Protein AF-A0A432H585-F1 (afdb_monomer_lite)

Radius of gyration: 12.56 Å; chains: 1; bounding box: 28×22×32 Å

Sequence (83 aa):
MLLRRTKMPIDPRVGLEFLRRAELLGLDRAGRAEVAKKRAICYLEMEMKVEAARHFQESIRLQPRTKGIDRLRAALEGYLEDE

pLDDT: mean 77.71, std 13.2, range [44.09, 90.19]

Foldseek 3Di:
DLVVVLVDPDQLVVVLVSLVVVVVVPDDLLSQLVSLQSNLVSCVVVVNNVSSLVSLVSSCVSPVPDPCNVVSVVVNVVSVVVD

Structure (mmCIF, N/CA/C/O backbone):
data_AF-A0A432H585-F1
#
_entry.id   AF-A0A432H585-F1
#
loop_
_atom_site.group_PDB
_atom_site.id
_atom_site.type_symbol
_atom_site.label_atom_id
_atom_site.label_alt_id
_atom_site.label_comp_id
_atom_site.label_asym_id
_atom_site.label_entity_id
_atom_site.label_seq_id
_atom_site.pdbx_PDB_ins_code
_atom_site.Cartn_x
_atom_site.Cartn_y
_atom_site.Cartn_z
_atom_site.occupancy
_atom_site.B_iso_or_equiv
_atom_site.auth_seq_id
_atom_site.auth_comp_id
_atom_site.auth_asym_id
_atom_site.auth_atom_id
_atom_site.pdbx_PDB_model_num
ATOM 1 N N . MET A 1 1 ? 12.767 -8.543 -9.377 1.00 54.66 1 MET A N 1
ATOM 2 C CA . MET A 1 1 ? 13.410 -8.861 -8.076 1.00 54.66 1 MET A CA 1
ATOM 3 C C . MET A 1 1 ? 13.322 -7.754 -7.010 1.00 54.66 1 MET A C 1
ATOM 5 O O . MET A 1 1 ? 13.620 -8.043 -5.859 1.00 54.66 1 MET A O 1
ATOM 9 N N . LEU A 1 2 ? 12.850 -6.534 -7.309 1.00 49.03 2 LEU A N 1
ATOM 10 C CA . LEU A 1 2 ? 12.772 -5.436 -6.323 1.00 49.03 2 LEU A CA 1
ATOM 11 C C . LEU A 1 2 ? 11.605 -5.569 -5.324 1.00 49.03 2 LEU A C 1
ATOM 13 O O . LEU A 1 2 ? 11.788 -5.362 -4.131 1.00 49.03 2 LEU A O 1
ATOM 17 N N . LEU A 1 3 ? 10.442 -6.053 -5.774 1.00 49.28 3 LEU A N 1
ATOM 18 C CA . LEU A 1 3 ? 9.266 -6.292 -4.918 1.00 49.28 3 LEU A CA 1
ATOM 19 C C . LEU A 1 3 ? 9.463 -7.395 -3.860 1.00 49.28 3 LEU A C 1
ATOM 21 O O . LEU A 1 3 ? 8.676 -7.492 -2.922 1.00 49.28 3 LEU A O 1
ATOM 25 N N . ARG A 1 4 ? 10.498 -8.237 -4.003 1.00 51.25 4 ARG A N 1
ATOM 26 C CA . ARG A 1 4 ? 10.870 -9.239 -2.990 1.00 51.25 4 ARG A CA 1
ATOM 27 C C . ARG A 1 4 ? 11.648 -8.624 -1.824 1.00 51.25 4 ARG A C 1
ATOM 29 O O . ARG A 1 4 ? 11.588 -9.179 -0.735 1.00 51.25 4 ARG A O 1
ATOM 36 N N . ARG A 1 5 ? 12.340 -7.494 -2.029 1.00 47.88 5 ARG A N 1
ATOM 37 C CA . ARG A 1 5 ? 13.117 -6.822 -0.973 1.00 47.88 5 ARG A CA 1
ATOM 38 C C . ARG A 1 5 ? 12.242 -6.062 0.021 1.00 47.88 5 ARG A C 1
ATOM 40 O O . ARG A 1 5 ? 12.606 -5.998 1.181 1.00 47.88 5 ARG A O 1
ATOM 47 N N . THR A 1 6 ? 11.036 -5.646 -0.361 1.00 49.56 6 THR A N 1
ATOM 48 C CA . THR A 1 6 ? 10.043 -5.048 0.558 1.00 49.56 6 THR A CA 1
ATOM 49 C C . THR A 1 6 ? 9.436 -6.047 1.565 1.00 49.56 6 THR A C 1
ATOM 51 O O . THR A 1 6 ? 8.385 -5.772 2.123 1.00 49.56 6 THR A O 1
ATOM 54 N N . LYS A 1 7 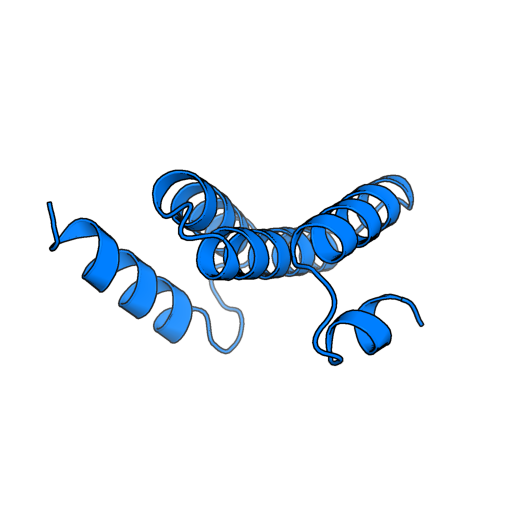? 10.008 -7.251 1.721 1.00 49.19 7 LYS A N 1
ATOM 55 C CA . LYS A 1 7 ? 9.640 -8.226 2.767 1.00 49.19 7 LYS A CA 1
ATOM 56 C C . LYS A 1 7 ? 10.599 -8.214 3.966 1.00 49.19 7 LYS A C 1
ATOM 58 O O . LYS A 1 7 ? 10.344 -8.920 4.933 1.00 49.19 7 LYS A O 1
ATOM 63 N N . MET A 1 8 ? 11.711 -7.485 3.881 1.00 54.66 8 MET A N 1
ATOM 64 C CA . MET A 1 8 ? 12.591 -7.218 5.024 1.00 54.66 8 MET A CA 1
ATOM 65 C C . MET A 1 8 ? 12.102 -5.950 5.739 1.00 54.66 8 MET A C 1
ATOM 67 O O . MET A 1 8 ? 11.476 -5.127 5.067 1.00 54.66 8 MET A O 1
ATOM 71 N N . PRO A 1 9 ? 12.388 -5.765 7.043 1.00 58.47 9 PRO A N 1
ATOM 72 C CA . PRO A 1 9 ? 12.160 -4.496 7.730 1.00 58.47 9 PRO A CA 1
ATOM 73 C C . PRO A 1 9 ? 13.116 -3.455 7.136 1.00 58.47 9 PRO A C 1
ATOM 75 O O . PRO A 1 9 ? 14.243 -3.266 7.584 1.00 58.47 9 PRO A O 1
ATOM 78 N N . ILE A 1 10 ? 12.698 -2.875 6.018 1.00 67.75 10 ILE A N 1
ATOM 79 C CA . ILE A 1 10 ? 13.362 -1.778 5.332 1.00 67.75 10 ILE A CA 1
ATOM 80 C C . ILE A 1 10 ? 12.683 -0.515 5.835 1.00 67.75 10 ILE A C 1
ATOM 82 O O . ILE A 1 10 ? 11.459 -0.488 5.918 1.00 67.75 10 ILE A O 1
ATOM 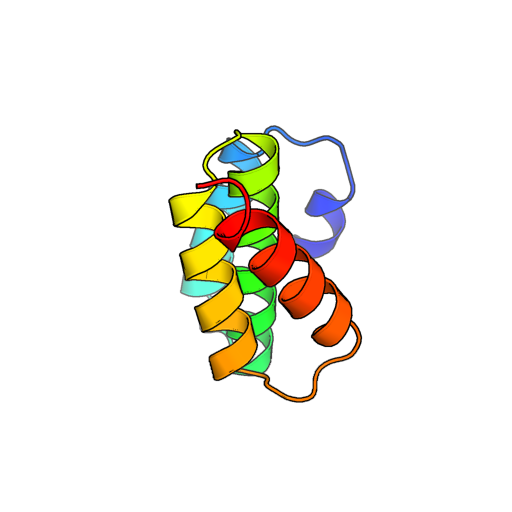86 N N . ASP A 1 11 ? 13.475 0.514 6.135 1.00 80.38 11 ASP A N 1
ATOM 87 C CA . ASP A 1 11 ? 12.957 1.844 6.450 1.00 80.38 11 ASP A CA 1
ATOM 88 C C . ASP A 1 11 ? 11.846 2.222 5.440 1.00 80.38 11 ASP A C 1
ATOM 90 O O . ASP A 1 11 ? 12.090 2.174 4.224 1.00 80.38 11 ASP A O 1
ATOM 94 N N . PRO A 1 12 ? 10.634 2.582 5.900 1.00 81.81 12 PRO A N 1
ATOM 95 C CA . PRO A 1 12 ? 9.504 2.876 5.023 1.00 81.81 12 PRO A CA 1
ATOM 96 C C . PRO A 1 12 ? 9.833 3.915 3.940 1.00 81.81 12 PRO A C 1
ATOM 98 O O . PRO A 1 12 ? 9.340 3.822 2.814 1.00 81.81 12 PRO A O 1
ATOM 101 N N . ARG A 1 13 ? 10.737 4.863 4.226 1.00 85.50 13 ARG A N 1
ATOM 102 C CA . ARG A 1 13 ? 11.210 5.890 3.282 1.00 85.50 13 ARG A CA 1
ATOM 103 C C . ARG A 1 13 ? 12.021 5.284 2.145 1.00 85.50 13 ARG A C 1
ATOM 105 O O . ARG A 1 13 ? 11.846 5.644 0.982 1.00 85.50 13 ARG A O 1
ATOM 112 N N . VAL A 1 14 ? 12.872 4.310 2.459 1.00 85.94 14 VAL A N 1
ATOM 113 C CA . VAL A 1 14 ? 13.613 3.540 1.452 1.00 85.94 14 VAL A CA 1
ATOM 114 C C . VAL A 1 14 ? 12.639 2.699 0.619 1.00 85.94 14 VAL A C 1
ATOM 116 O O . VAL A 1 14 ? 12.789 2.605 -0.603 1.00 85.94 14 VAL A O 1
ATOM 119 N N . GLY A 1 15 ? 11.599 2.146 1.251 1.00 84.94 15 GLY A N 1
ATOM 120 C CA . GLY A 1 15 ? 10.482 1.493 0.567 1.00 84.94 15 GLY A CA 1
ATOM 121 C C . GLY A 1 15 ? 9.812 2.400 -0.472 1.00 84.94 15 GLY A C 1
ATOM 122 O O . GLY A 1 15 ? 9.650 1.995 -1.628 1.00 84.94 15 GLY A O 1
ATOM 123 N N . LEU A 1 16 ? 9.498 3.645 -0.104 1.00 87.12 16 LEU A N 1
ATOM 124 C CA . LEU A 1 16 ? 8.907 4.638 -1.008 1.00 87.12 16 LEU A CA 1
ATOM 125 C C . LEU A 1 16 ? 9.799 4.949 -2.218 1.00 87.12 16 LEU A C 1
ATOM 127 O O . LEU A 1 16 ? 9.295 5.000 -3.343 1.00 87.12 16 LEU A O 1
ATOM 131 N N . GLU A 1 17 ? 11.112 5.081 -2.028 1.00 87.44 17 GLU A N 1
ATOM 132 C CA . GLU A 1 17 ? 12.055 5.325 -3.129 1.00 87.44 17 GLU A CA 1
ATOM 133 C C . GLU A 1 17 ? 12.118 4.152 -4.121 1.00 87.44 17 GLU A C 1
ATOM 135 O O . GLU A 1 17 ? 12.136 4.350 -5.341 1.00 87.44 17 GLU A O 1
ATOM 140 N N . PHE A 1 18 ? 12.067 2.908 -3.635 1.00 85.50 18 PHE A N 1
ATOM 141 C CA . PHE A 1 18 ? 11.970 1.740 -4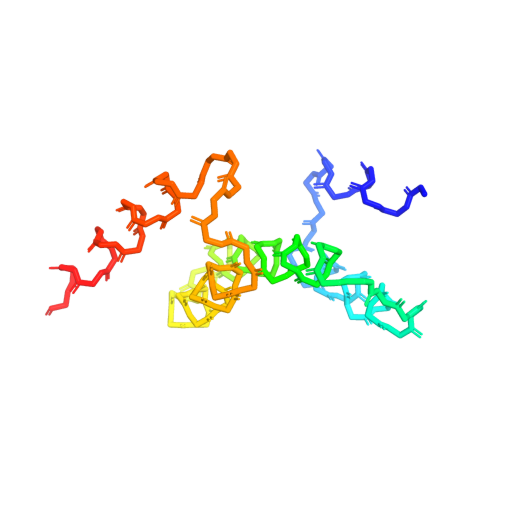.515 1.00 85.50 18 PHE A CA 1
ATOM 142 C C . PHE A 1 18 ? 10.669 1.723 -5.320 1.00 85.50 18 PHE A C 1
ATOM 144 O O . PHE A 1 18 ? 10.686 1.401 -6.511 1.00 85.50 18 PHE A O 1
ATOM 151 N N . LEU A 1 19 ? 9.550 2.082 -4.688 1.00 87.31 19 LEU A N 1
ATOM 152 C CA . LEU A 1 19 ? 8.246 2.157 -5.346 1.00 87.31 19 LEU A CA 1
ATOM 153 C C . LEU A 1 19 ? 8.212 3.266 -6.403 1.00 87.31 19 LEU A C 1
ATOM 155 O O . LEU A 1 19 ? 7.713 3.044 -7.503 1.00 87.31 19 LEU A O 1
ATOM 159 N N . ARG A 1 20 ? 8.810 4.428 -6.115 1.00 87.62 20 ARG A N 1
ATOM 160 C CA . ARG A 1 20 ? 8.980 5.526 -7.077 1.00 87.62 20 ARG A CA 1
ATOM 161 C C . ARG A 1 20 ? 9.767 5.085 -8.311 1.00 87.62 20 ARG A C 1
ATOM 163 O O . ARG A 1 20 ? 9.359 5.364 -9.433 1.00 87.62 20 ARG A O 1
ATOM 170 N N . ARG A 1 21 ? 10.862 4.345 -8.126 1.00 87.12 21 ARG A N 1
ATOM 171 C CA . ARG A 1 21 ? 11.634 3.786 -9.249 1.00 87.12 21 ARG A CA 1
ATOM 172 C C . ARG A 1 21 ? 10.848 2.743 -10.039 1.00 87.12 21 ARG A C 1
ATOM 174 O O . ARG A 1 21 ? 11.005 2.674 -11.251 1.00 87.12 21 ARG A O 1
ATOM 181 N N . ALA A 1 22 ? 10.005 1.950 -9.379 1.00 84.88 22 ALA A N 1
ATOM 182 C CA . ALA A 1 22 ? 9.172 0.964 -10.059 1.00 84.88 22 ALA A CA 1
ATOM 183 C C . ALA A 1 22 ? 8.157 1.621 -11.009 1.00 84.88 22 ALA A C 1
ATOM 185 O O . ALA A 1 22 ? 7.943 1.106 -12.100 1.00 84.88 22 ALA A O 1
ATOM 186 N N . GLU A 1 23 ? 7.579 2.769 -10.644 1.00 83.19 23 GLU A N 1
ATOM 187 C CA . GLU A 1 23 ? 6.647 3.510 -11.511 1.00 83.19 23 GLU A CA 1
ATOM 188 C C . GLU A 1 23 ? 7.305 4.014 -12.801 1.00 83.19 23 GLU A C 1
ATOM 190 O O . GLU A 1 23 ? 6.679 3.975 -13.860 1.00 83.19 23 GLU A O 1
ATOM 195 N N . LEU A 1 24 ? 8.581 4.411 -12.736 1.00 85.56 24 LEU A N 1
ATOM 196 C CA . LEU A 1 24 ? 9.354 4.856 -13.903 1.00 85.56 24 LEU A CA 1
ATOM 197 C C . LEU A 1 24 ? 9.574 3.746 -14.942 1.00 85.56 24 LEU A C 1
ATOM 199 O O . LEU A 1 24 ? 9.880 4.044 -16.092 1.00 85.56 24 LEU A O 1
ATOM 203 N N . LEU A 1 25 ? 9.396 2.477 -14.563 1.00 84.31 25 LEU A N 1
ATOM 204 C CA . LEU A 1 25 ? 9.538 1.329 -15.462 1.00 84.31 25 LEU A CA 1
ATOM 205 C C . LEU A 1 25 ? 8.273 1.046 -16.292 1.00 84.31 25 LEU A C 1
ATOM 207 O O . LEU A 1 25 ? 8.251 0.071 -17.036 1.00 84.31 25 LEU A O 1
ATOM 211 N N . GLY A 1 26 ? 7.230 1.878 -16.180 1.00 81.88 26 GLY A N 1
ATOM 212 C CA . GLY A 1 26 ? 6.030 1.763 -17.012 1.00 81.88 26 GLY A CA 1
ATOM 213 C C . GLY A 1 26 ? 5.099 0.634 -16.572 1.00 81.88 26 GLY A C 1
ATOM 214 O O . GLY A 1 26 ? 4.803 -0.279 -17.338 1.00 81.88 26 GLY A O 1
ATOM 215 N N . LEU A 1 27 ? 4.621 0.696 -15.327 1.00 86.38 27 LEU A N 1
ATOM 216 C CA . LEU A 1 27 ? 3.738 -0.329 -14.768 1.00 86.38 27 LEU A CA 1
ATOM 217 C C . LEU A 1 27 ? 2.355 -0.352 -15.438 1.00 86.38 27 LEU A C 1
ATOM 219 O O . LEU A 1 27 ? 1.730 0.684 -15.714 1.00 86.38 27 LEU A O 1
ATOM 223 N N . ASP A 1 28 ? 1.838 -1.563 -15.613 1.00 88.56 28 ASP A N 1
ATOM 224 C CA . ASP A 1 28 ? 0.452 -1.811 -15.982 1.00 88.56 28 ASP A CA 1
ATOM 225 C C . ASP A 1 28 ? -0.506 -1.410 -14.843 1.00 88.56 28 ASP A C 1
ATOM 227 O O . ASP A 1 28 ? -0.104 -1.052 -13.731 1.00 88.56 28 ASP A O 1
ATOM 231 N N . ARG A 1 29 ? -1.815 -1.423 -15.117 1.00 86.50 29 ARG A N 1
ATOM 232 C CA . ARG A 1 29 ? -2.832 -1.007 -14.134 1.00 86.50 29 ARG A CA 1
ATOM 233 C C . ARG A 1 29 ? -2.739 -1.811 -12.831 1.00 86.50 29 ARG A C 1
ATOM 235 O O . ARG A 1 29 ? -2.949 -1.251 -11.757 1.00 86.50 29 ARG A O 1
ATOM 242 N N . ALA A 1 30 ? -2.409 -3.098 -12.928 1.00 86.25 30 ALA A N 1
ATOM 243 C CA . ALA A 1 30 ? -2.241 -3.974 -11.778 1.00 86.25 30 ALA A CA 1
ATOM 244 C C . ALA A 1 30 ? -0.996 -3.623 -10.954 1.00 86.25 30 ALA A C 1
ATOM 246 O O . ALA A 1 30 ? -1.087 -3.479 -9.736 1.00 86.25 30 ALA A O 1
ATOM 247 N N . GLY A 1 31 ? 0.144 -3.404 -11.611 1.00 87.00 31 GLY A N 1
ATOM 248 C CA . GLY A 1 31 ? 1.372 -2.960 -10.964 1.00 87.00 31 GLY A CA 1
ATOM 249 C C . GLY A 1 31 ? 1.207 -1.615 -10.259 1.00 87.00 31 GLY A C 1
ATOM 250 O O . GLY A 1 31 ? 1.676 -1.460 -9.134 1.00 87.00 31 GLY A O 1
ATOM 251 N N . ARG A 1 32 ? 0.475 -0.665 -10.857 1.00 89.00 32 ARG A N 1
ATOM 252 C CA . ARG A 1 32 ? 0.158 0.622 -10.210 1.00 89.00 32 ARG A CA 1
ATOM 253 C C . ARG A 1 32 ? -0.704 0.454 -8.961 1.00 89.00 32 ARG A C 1
ATOM 255 O O . ARG A 1 32 ? -0.434 1.100 -7.953 1.00 89.00 32 ARG A O 1
ATOM 262 N N . ALA A 1 33 ? -1.700 -0.433 -8.998 1.00 88.44 33 ALA A N 1
ATOM 263 C CA . ALA A 1 33 ? -2.535 -0.717 -7.831 1.00 88.44 33 ALA A CA 1
ATOM 264 C C . ALA A 1 33 ? -1.718 -1.313 -6.674 1.00 88.44 33 ALA A C 1
ATOM 266 O O . ALA A 1 33 ? -1.899 -0.918 -5.520 1.00 88.44 33 ALA A O 1
ATOM 267 N N . GLU A 1 34 ? -0.787 -2.220 -6.982 1.00 87.62 34 GLU A N 1
ATOM 268 C CA . GLU A 1 34 ? 0.104 -2.831 -5.992 1.00 87.62 34 GLU A CA 1
ATOM 269 C C . GLU A 1 34 ? 1.115 -1.820 -5.430 1.00 87.62 34 GLU A C 1
ATOM 271 O O . GLU A 1 34 ? 1.397 -1.824 -4.230 1.00 87.62 34 GLU A O 1
ATOM 276 N N . VAL A 1 35 ? 1.630 -0.907 -6.262 1.00 90.00 35 VAL A N 1
ATOM 277 C CA . VAL A 1 35 ? 2.480 0.199 -5.796 1.00 90.00 35 VAL A CA 1
ATOM 278 C C . VAL A 1 35 ? 1.716 1.121 -4.852 1.00 90.00 35 VAL A C 1
ATOM 280 O O . VAL A 1 35 ? 2.217 1.412 -3.767 1.00 90.00 35 VAL A O 1
ATOM 283 N N . ALA A 1 36 ? 0.501 1.534 -5.218 1.00 89.44 36 ALA A N 1
ATOM 284 C CA . ALA A 1 36 ? -0.340 2.380 -4.373 1.00 89.44 36 ALA A CA 1
ATOM 285 C C . ALA A 1 36 ? -0.617 1.717 -3.012 1.00 89.44 36 ALA A C 1
ATOM 287 O O . ALA A 1 36 ? -0.449 2.346 -1.969 1.00 89.44 36 ALA A O 1
ATOM 288 N N . LYS A 1 37 ? -0.915 0.412 -3.006 1.00 87.81 37 LYS A N 1
ATOM 289 C CA . LYS A 1 37 ? -1.083 -0.374 -1.776 1.00 87.81 37 LYS A CA 1
ATOM 290 C C . LYS A 1 37 ? 0.175 -0.378 -0.907 1.00 87.81 37 LYS A C 1
ATOM 292 O O . LYS A 1 37 ? 0.091 -0.168 0.298 1.00 87.81 37 LYS A O 1
ATOM 297 N N . LYS A 1 38 ? 1.345 -0.626 -1.500 1.00 88.69 38 LYS A N 1
ATOM 298 C CA . LYS A 1 38 ? 2.617 -0.658 -0.762 1.00 88.69 38 LYS A CA 1
ATOM 299 C C . LYS A 1 38 ? 3.007 0.717 -0.224 1.00 88.69 38 LYS A C 1
ATOM 301 O O . LYS A 1 38 ? 3.509 0.787 0.889 1.00 88.69 38 LYS A O 1
ATOM 306 N N . ARG A 1 39 ? 2.732 1.800 -0.962 1.00 90.19 39 ARG A N 1
ATOM 307 C CA . ARG A 1 39 ? 2.932 3.172 -0.465 1.00 90.19 39 ARG A CA 1
ATOM 308 C C . ARG A 1 39 ? 2.082 3.445 0.759 1.00 90.19 39 ARG A C 1
ATOM 310 O O . ARG A 1 39 ? 2.598 3.958 1.741 1.00 90.19 39 ARG A O 1
ATOM 317 N N . ALA A 1 40 ? 0.808 3.073 0.700 1.00 88.06 40 ALA A N 1
ATOM 318 C CA . ALA A 1 40 ? -0.096 3.255 1.819 1.00 88.06 40 ALA A CA 1
ATOM 319 C C . ALA A 1 40 ? 0.397 2.537 3.083 1.00 88.06 40 ALA A C 1
ATOM 321 O O . ALA A 1 40 ? 0.387 3.135 4.151 1.00 88.06 40 ALA A O 1
ATOM 322 N N . ILE A 1 41 ? 0.923 1.313 2.950 1.00 86.12 41 ILE A N 1
ATOM 323 C CA . ILE A 1 41 ? 1.558 0.585 4.062 1.00 86.12 41 ILE A CA 1
ATOM 324 C C . ILE A 1 41 ? 2.773 1.351 4.607 1.00 86.12 41 ILE A C 1
ATOM 326 O O . ILE A 1 41 ? 2.860 1.540 5.814 1.00 86.12 41 ILE A O 1
ATOM 330 N N . CYS A 1 42 ? 3.671 1.845 3.745 1.00 88.19 42 CYS A N 1
ATOM 331 C CA . CYS A 1 42 ? 4.828 2.628 4.195 1.00 88.19 42 CYS A CA 1
ATOM 332 C C . CYS A 1 42 ? 4.418 3.908 4.940 1.00 88.19 42 CYS A C 1
ATOM 334 O O . CYS A 1 42 ? 5.039 4.258 5.936 1.00 88.19 42 CYS A O 1
ATOM 336 N N . TYR A 1 43 ? 3.379 4.610 4.479 1.00 87.56 43 TYR A N 1
ATOM 337 C CA . TYR A 1 43 ? 2.848 5.778 5.188 1.00 87.56 43 TYR A CA 1
ATOM 338 C C . TYR A 1 43 ? 2.241 5.414 6.540 1.00 87.56 43 TYR A C 1
ATOM 340 O O . TYR A 1 43 ? 2.427 6.146 7.505 1.00 87.56 43 TYR A O 1
ATOM 348 N N . LEU A 1 44 ? 1.599 4.253 6.633 1.00 83.69 44 LEU A N 1
ATOM 349 C CA . LEU A 1 44 ? 1.059 3.730 7.884 1.00 83.69 44 LEU A CA 1
ATOM 350 C C . LEU A 1 44 ? 2.149 3.399 8.904 1.00 83.69 44 LEU A C 1
ATOM 352 O O . LEU A 1 44 ? 2.021 3.756 10.069 1.00 83.69 44 LEU A O 1
ATOM 356 N N . GLU A 1 45 ? 3.242 2.778 8.459 1.00 85.06 45 GLU A N 1
ATOM 357 C CA . GLU A 1 45 ? 4.425 2.519 9.292 1.00 85.06 45 GLU A CA 1
ATOM 358 C C . GLU A 1 45 ? 5.101 3.815 9.774 1.00 85.06 45 GLU A C 1
ATOM 360 O O . GLU A 1 45 ? 5.817 3.798 10.771 1.00 85.06 45 GLU A O 1
ATOM 365 N N . MET A 1 46 ? 4.866 4.938 9.088 1.00 85.50 46 MET A N 1
ATOM 366 C CA . MET A 1 46 ? 5.319 6.278 9.481 1.00 85.50 46 MET A CA 1
ATOM 367 C C . MET A 1 46 ? 4.248 7.090 10.230 1.00 85.50 46 MET A C 1
ATOM 369 O O . MET A 1 46 ? 4.428 8.290 10.408 1.00 85.50 46 MET A O 1
ATOM 373 N N . GLU A 1 47 ? 3.131 6.469 10.622 1.00 83.31 47 GLU A N 1
ATOM 374 C CA . GLU A 1 47 ? 1.987 7.107 11.301 1.00 83.31 47 GLU A CA 1
ATOM 375 C C . GLU A 1 47 ? 1.305 8.238 10.498 1.00 83.31 47 GLU A C 1
ATOM 377 O O . GLU A 1 47 ? 0.494 9.004 11.019 1.00 83.31 47 GLU A O 1
ATOM 382 N N . MET A 1 48 ? 1.561 8.312 9.189 1.00 86.25 48 MET A N 1
ATOM 383 C CA . MET A 1 48 ? 0.981 9.291 8.266 1.00 86.25 48 MET A CA 1
ATOM 384 C C . MET A 1 48 ? -0.364 8.791 7.724 1.00 86.25 48 MET A C 1
ATOM 386 O O . MET A 1 48 ? -0.474 8.284 6.602 1.00 86.25 48 MET A O 1
ATOM 390 N N . LYS A 1 49 ? -1.401 8.880 8.562 1.00 81.12 49 LY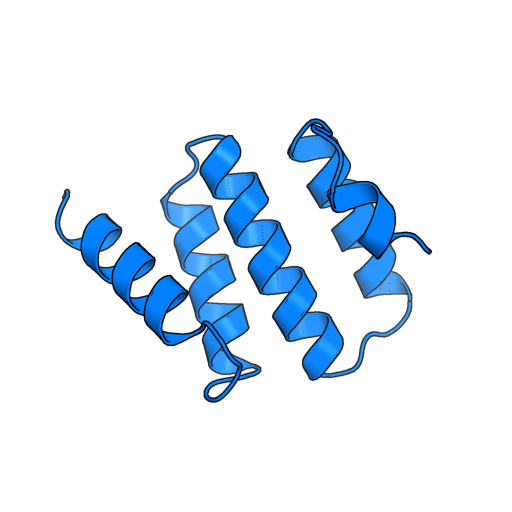S A N 1
ATOM 391 C CA . LYS A 1 49 ? -2.717 8.265 8.310 1.00 81.12 49 LYS A CA 1
ATOM 392 C C . LYS A 1 49 ? -3.440 8.833 7.080 1.00 81.12 49 LYS A C 1
ATOM 394 O O . LYS A 1 49 ? -4.016 8.069 6.306 1.00 81.12 49 LYS A O 1
ATOM 399 N N . VAL A 1 50 ? -3.374 10.147 6.858 1.00 85.12 50 VAL A N 1
ATOM 400 C CA . VAL A 1 50 ? -4.061 10.822 5.739 1.00 85.12 50 VAL A CA 1
ATOM 401 C C . VAL A 1 50 ? -3.466 10.392 4.394 1.00 85.12 50 VAL A C 1
ATOM 403 O O . VAL A 1 50 ? -4.180 10.035 3.452 1.00 85.12 50 VAL A O 1
ATOM 406 N N . GLU A 1 51 ? -2.139 10.358 4.306 1.00 86.56 51 GLU A N 1
ATOM 407 C CA . GLU A 1 51 ? -1.399 9.913 3.131 1.00 86.56 51 GLU A CA 1
ATOM 408 C C . GLU A 1 51 ? -1.627 8.425 2.866 1.00 86.56 51 GLU A C 1
ATOM 410 O O . GLU A 1 51 ? -1.864 8.027 1.719 1.00 86.56 51 GLU A O 1
ATOM 415 N N . ALA A 1 52 ? -1.621 7.604 3.921 1.00 86.62 52 ALA A N 1
ATOM 416 C CA . ALA A 1 52 ? -1.936 6.187 3.818 1.00 86.62 52 ALA A CA 1
ATOM 417 C C . ALA A 1 52 ? -3.338 5.971 3.227 1.00 86.62 52 ALA A C 1
ATOM 419 O O . ALA A 1 52 ? -3.494 5.218 2.259 1.00 86.62 52 ALA A O 1
ATOM 420 N N . ALA A 1 53 ? -4.342 6.691 3.736 1.00 85.38 53 ALA A N 1
ATOM 421 C CA . ALA A 1 53 ? -5.718 6.593 3.268 1.00 85.38 53 ALA A CA 1
ATOM 422 C C . ALA A 1 53 ? -5.859 6.970 1.785 1.00 85.38 53 ALA A C 1
ATOM 424 O O . ALA A 1 53 ? -6.451 6.223 0.997 1.00 85.38 53 ALA A O 1
ATOM 425 N N . ARG A 1 54 ? -5.235 8.080 1.369 1.00 88.56 54 ARG A N 1
ATOM 426 C CA . ARG A 1 54 ? -5.226 8.534 -0.030 1.00 88.56 54 ARG A CA 1
ATOM 427 C C . ARG A 1 54 ? -4.658 7.473 -0.973 1.00 88.56 54 ARG A C 1
ATOM 429 O O . ARG A 1 54 ? -5.219 7.211 -2.040 1.00 88.56 54 ARG A O 1
ATOM 436 N N . HIS A 1 55 ? -3.550 6.842 -0.591 1.00 89.56 55 HIS A N 1
ATOM 437 C CA . HIS A 1 55 ? -2.914 5.817 -1.414 1.00 89.56 55 HIS A CA 1
ATOM 438 C C . HIS A 1 55 ? -3.688 4.491 -1.428 1.00 89.56 55 HIS A C 1
ATOM 440 O O . HIS A 1 55 ? -3.722 3.820 -2.465 1.00 89.56 55 HIS A O 1
ATOM 446 N N . PHE A 1 56 ? -4.377 4.132 -0.342 1.00 87.75 56 PHE A N 1
ATOM 447 C CA . PHE A 1 56 ? -5.275 2.978 -0.354 1.00 87.75 56 PHE A CA 1
ATOM 448 C C . PHE A 1 56 ? -6.498 3.194 -1.241 1.00 87.75 56 PHE A C 1
ATOM 450 O O . PHE A 1 56 ? -6.845 2.292 -2.006 1.00 87.75 56 PHE A O 1
ATOM 457 N N . GLN A 1 57 ? -7.113 4.377 -1.210 1.00 87.81 57 GLN A N 1
ATOM 458 C CA . GLN A 1 57 ? -8.223 4.706 -2.109 1.00 87.81 57 GLN A CA 1
ATOM 459 C C . GLN A 1 57 ? -7.810 4.595 -3.581 1.00 87.81 57 GLN A C 1
ATOM 461 O O . GLN A 1 57 ? -8.545 4.023 -4.387 1.00 87.81 57 GLN A O 1
ATOM 466 N N . GLU A 1 58 ? -6.608 5.056 -3.933 1.00 89.19 58 GLU A N 1
ATOM 467 C CA . GLU A 1 58 ? -6.087 4.910 -5.294 1.00 89.19 58 GLU A CA 1
ATOM 468 C C . GLU A 1 58 ? -5.876 3.437 -5.675 1.00 89.19 58 GLU A C 1
ATOM 470 O O . GLU A 1 58 ? -6.246 3.016 -6.773 1.00 89.19 58 GLU A O 1
ATOM 475 N N . SER A 1 59 ? -5.357 2.618 -4.755 1.00 88.31 59 SER A N 1
ATOM 476 C CA . SER A 1 59 ? -5.237 1.171 -4.971 1.00 88.31 59 SER A CA 1
ATOM 477 C C . SER A 1 59 ? -6.603 0.515 -5.225 1.00 88.31 59 SER A C 1
ATOM 479 O O . SER A 1 59 ? -6.758 -0.251 -6.181 1.00 88.31 59 SER A O 1
ATOM 481 N N . ILE A 1 60 ? -7.617 0.887 -4.435 1.00 87.00 60 ILE A N 1
ATOM 482 C CA . ILE A 1 60 ? -9.000 0.409 -4.572 1.00 87.00 60 ILE A CA 1
ATOM 483 C C . ILE A 1 60 ? -9.603 0.833 -5.914 1.00 87.00 60 ILE A C 1
ATOM 485 O O . ILE A 1 60 ? -10.230 0.021 -6.595 1.00 87.00 60 ILE A O 1
ATOM 489 N N . ARG A 1 61 ? -9.391 2.085 -6.331 1.00 88.25 61 ARG A N 1
ATOM 490 C CA . ARG A 1 61 ? -9.882 2.621 -7.609 1.00 88.25 61 ARG A CA 1
ATOM 491 C C . ARG A 1 61 ? -9.289 1.875 -8.804 1.00 88.25 61 ARG A C 1
ATOM 493 O O . ARG A 1 61 ? -9.979 1.592 -9.789 1.00 88.25 61 ARG A O 1
ATOM 500 N N . LEU A 1 62 ? -8.001 1.549 -8.734 1.00 87.38 62 LEU A N 1
ATOM 501 C CA . LEU A 1 62 ? -7.301 0.848 -9.805 1.00 87.38 62 LEU A CA 1
ATOM 502 C C . LEU A 1 62 ? -7.685 -0.631 -9.870 1.00 87.38 62 LEU A C 1
ATOM 504 O O . LEU A 1 62 ? -7.831 -1.155 -10.980 1.00 87.38 62 LEU A O 1
ATOM 508 N N . GLN A 1 63 ? -7.893 -1.275 -8.721 1.00 85.69 63 GLN A N 1
ATOM 509 C CA . GLN A 1 63 ? -8.267 -2.682 -8.627 1.00 85.69 63 GLN A CA 1
ATOM 510 C C . GLN A 1 63 ? -9.334 -2.947 -7.549 1.00 85.69 63 GLN A C 1
ATOM 512 O O . GLN A 1 63 ? -9.020 -3.451 -6.473 1.00 85.69 63 GLN A O 1
ATOM 517 N N . PRO A 1 64 ? -10.624 -2.731 -7.853 1.00 78.56 64 PRO A N 1
ATOM 518 C CA . PRO A 1 64 ? -11.702 -2.839 -6.866 1.00 78.56 64 PRO A CA 1
ATOM 519 C C . PRO A 1 64 ? -12.032 -4.274 -6.425 1.00 78.56 64 PRO A C 1
ATOM 521 O O . PRO A 1 64 ? -12.790 -4.453 -5.479 1.00 78.56 64 PRO A O 1
ATOM 524 N N . ARG A 1 65 ? -11.496 -5.298 -7.102 1.00 74.06 65 ARG A N 1
ATOM 525 C CA . ARG A 1 65 ? -11.806 -6.723 -6.862 1.00 74.06 65 ARG A CA 1
ATOM 526 C C . ARG A 1 65 ? -10.586 -7.567 -6.472 1.00 74.06 65 ARG A C 1
ATOM 528 O O . ARG A 1 65 ? -10.615 -8.790 -6.589 1.00 74.06 65 ARG A O 1
ATOM 535 N N . THR A 1 66 ? -9.494 -6.939 -6.040 1.00 71.69 66 THR A N 1
ATOM 536 C CA . THR A 1 66 ? -8.272 -7.673 -5.680 1.00 71.69 66 THR A CA 1
ATOM 537 C C . THR A 1 66 ? -8.381 -8.309 -4.297 1.00 71.69 66 THR A C 1
ATOM 539 O O . THR A 1 66 ? -8.926 -7.728 -3.361 1.00 71.69 66 THR A O 1
ATOM 542 N N . LYS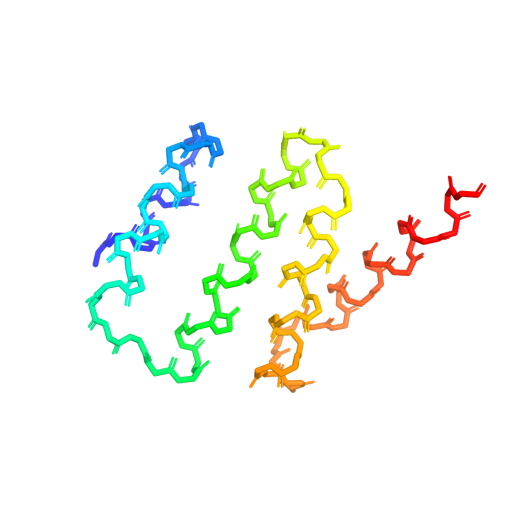 A 1 67 ? -7.829 -9.520 -4.147 1.00 67.00 67 LYS A N 1
ATOM 543 C CA . LYS A 1 67 ? -7.772 -10.224 -2.859 1.00 67.00 67 LYS A CA 1
ATOM 544 C C . LYS A 1 67 ? -7.178 -9.330 -1.766 1.00 67.00 67 LYS A C 1
ATOM 546 O O . LYS A 1 67 ? -6.073 -8.804 -1.903 1.00 67.00 67 LYS A O 1
ATOM 551 N N . GLY A 1 68 ? -7.899 -9.223 -0.653 1.00 67.31 68 GLY A N 1
ATOM 552 C CA . GLY A 1 68 ? -7.494 -8.421 0.500 1.00 67.31 68 GLY A CA 1
ATOM 553 C C . GLY A 1 68 ? -7.917 -6.955 0.431 1.00 67.31 68 GLY A C 1
ATOM 554 O O . GLY A 1 68 ? -7.543 -6.208 1.327 1.00 67.31 68 GLY A O 1
ATOM 555 N N . ILE A 1 69 ? -8.697 -6.546 -0.574 1.00 70.19 69 ILE A N 1
ATOM 556 C CA . ILE A 1 69 ? -9.252 -5.192 -0.637 1.00 70.19 69 ILE A CA 1
ATOM 557 C C . ILE A 1 69 ? -10.240 -4.905 0.492 1.00 70.19 69 ILE A C 1
ATOM 559 O O . ILE A 1 69 ? -10.242 -3.800 1.014 1.00 70.19 69 ILE A O 1
ATOM 563 N N . ASP A 1 70 ? -10.998 -5.906 0.937 1.00 71.25 70 ASP A N 1
ATOM 564 C CA . ASP A 1 70 ? -11.937 -5.752 2.054 1.00 71.25 70 ASP A CA 1
ATOM 565 C C . ASP A 1 70 ? -11.197 -5.485 3.365 1.00 71.25 70 ASP A C 1
ATOM 567 O O . ASP A 1 70 ? -11.630 -4.669 4.167 1.00 71.25 70 ASP A O 1
ATOM 571 N N . ARG A 1 71 ? -10.009 -6.084 3.543 1.00 71.75 71 ARG A N 1
ATOM 572 C CA . 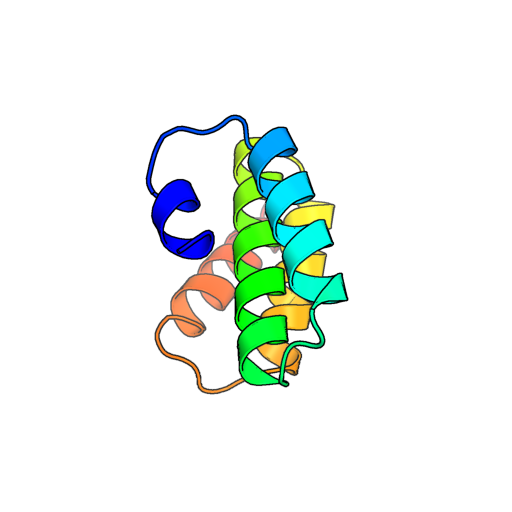ARG A 1 71 ? -9.127 -5.766 4.678 1.00 71.75 71 ARG A CA 1
ATOM 573 C C . ARG A 1 71 ? -8.607 -4.335 4.605 1.00 71.75 71 ARG A C 1
ATOM 575 O O . ARG A 1 71 ? -8.465 -3.696 5.636 1.00 71.75 71 ARG A O 1
ATOM 582 N N . LEU A 1 72 ? -8.315 -3.842 3.400 1.00 68.88 72 LEU A N 1
ATOM 583 C CA . LEU A 1 72 ? -7.888 -2.456 3.199 1.00 68.88 72 LEU A CA 1
ATOM 584 C C . LEU A 1 72 ? -9.034 -1.470 3.443 1.00 68.88 72 LEU A C 1
ATOM 586 O O . LEU A 1 72 ? -8.796 -0.420 4.025 1.00 68.88 72 LEU A O 1
ATOM 590 N N . ARG A 1 73 ? -10.258 -1.813 3.026 1.00 71.00 73 ARG A N 1
ATOM 591 C CA . ARG A 1 73 ? -11.468 -1.024 3.292 1.00 71.00 73 ARG A CA 1
ATOM 592 C C . ARG A 1 73 ? -11.794 -0.976 4.779 1.00 71.00 73 ARG A C 1
ATOM 594 O O . ARG A 1 73 ? -11.962 0.114 5.293 1.00 71.00 73 ARG A O 1
ATOM 601 N N . ALA A 1 74 ? -11.774 -2.118 5.464 1.00 74.19 74 ALA A N 1
ATOM 602 C CA . ALA A 1 74 ? -11.989 -2.181 6.908 1.00 74.19 74 ALA A CA 1
ATOM 603 C C . ALA A 1 74 ? -10.917 -1.403 7.689 1.00 74.19 74 ALA A C 1
ATOM 605 O O . ALA A 1 74 ? -11.234 -0.715 8.651 1.00 74.19 74 ALA A O 1
ATOM 606 N N . ALA A 1 75 ? -9.650 -1.470 7.257 1.00 69.88 75 ALA A N 1
ATOM 607 C CA . ALA A 1 75 ? -8.593 -0.653 7.847 1.00 69.88 75 ALA A CA 1
ATOM 608 C C . ALA A 1 75 ? -8.874 0.846 7.642 1.00 69.88 75 ALA A C 1
ATOM 610 O O . ALA A 1 75 ? -8.795 1.612 8.588 1.00 69.88 75 ALA A O 1
ATOM 611 N N . LEU A 1 76 ? -9.249 1.254 6.425 1.00 69.81 76 LEU A N 1
ATOM 612 C CA . LEU A 1 76 ? -9.637 2.630 6.097 1.00 69.81 76 LEU A CA 1
ATOM 613 C C . LEU A 1 76 ? -10.842 3.137 6.903 1.00 69.81 76 LEU A C 1
ATOM 615 O O . LEU A 1 76 ? -10.793 4.264 7.377 1.00 69.81 76 LEU A O 1
ATOM 619 N N . GLU A 1 77 ? -11.901 2.336 7.039 1.00 69.12 77 GLU A N 1
ATOM 620 C CA . GLU A 1 77 ? -13.100 2.679 7.822 1.00 69.12 77 GLU A CA 1
ATOM 621 C C . GLU A 1 77 ? -12.745 2.888 9.294 1.00 69.12 77 GLU A C 1
ATOM 623 O O . GLU A 1 77 ? -13.059 3.939 9.842 1.00 69.12 77 GLU A O 1
ATOM 628 N N . GLY A 1 78 ? -11.969 1.975 9.890 1.00 66.62 78 GLY A N 1
ATOM 629 C CA . GLY A 1 78 ? -11.489 2.139 11.264 1.00 66.62 78 GLY A CA 1
ATOM 630 C C . GLY A 1 78 ? -10.621 3.387 11.475 1.00 66.62 78 GLY A C 1
ATOM 631 O O . GLY A 1 78 ? -10.597 3.924 12.571 1.00 66.62 78 GLY A O 1
ATOM 632 N N . TYR A 1 79 ? -9.936 3.887 10.438 1.00 62.06 79 TYR A N 1
ATOM 633 C CA . TYR A 1 79 ? -9.152 5.126 10.535 1.00 62.06 79 TYR A CA 1
ATOM 634 C C . TYR A 1 79 ? -9.967 6.409 10.344 1.00 62.06 79 TYR A C 1
ATOM 636 O O . TYR A 1 79 ? -9.491 7.465 10.748 1.00 62.06 79 TYR A O 1
ATOM 644 N N . LEU A 1 80 ? -11.138 6.343 9.703 1.00 59.25 80 LEU A N 1
ATOM 645 C CA . LEU A 1 80 ? -12.028 7.494 9.510 1.00 59.25 80 LEU A CA 1
ATOM 646 C C . LEU A 1 80 ? -12.973 7.710 10.701 1.00 59.25 80 LEU A C 1
ATOM 648 O O . LEU A 1 80 ? -13.513 8.799 10.841 1.00 59.25 80 LEU A O 1
ATOM 652 N N . GLU A 1 81 ? -13.184 6.685 11.532 1.00 56.06 81 GLU A N 1
ATOM 653 C CA . GLU A 1 81 ? -14.011 6.760 12.747 1.00 56.06 81 GLU A CA 1
ATOM 654 C C . GLU A 1 81 ? -13.251 7.283 13.983 1.00 56.06 81 GLU A C 1
ATOM 656 O O . GLU A 1 81 ? -13.882 7.668 14.962 1.00 56.06 81 GLU A O 1
ATOM 661 N N . ASP A 1 82 ? -11.914 7.327 13.940 1.00 51.12 82 ASP A N 1
ATOM 662 C CA . ASP A 1 82 ? -11.041 7.817 15.024 1.00 51.12 82 ASP A CA 1
ATOM 663 C C . ASP A 1 82 ? -10.865 9.365 15.035 1.00 51.12 82 ASP A C 1
ATOM 665 O O . ASP A 1 82 ? -9.945 9.875 15.685 1.00 51.12 82 ASP A O 1
ATOM 669 N N . GLU A 1 83 ? -11.706 10.116 14.311 1.00 44.09 83 GLU A N 1
ATOM 670 C CA . GLU A 1 83 ? -11.719 11.595 14.226 1.00 44.09 83 GLU A CA 1
ATOM 671 C C . GLU A 1 83 ? -12.956 12.192 14.921 1.00 44.09 83 GLU A C 1
ATOM 673 O O . GLU A 1 83 ? -12.784 13.174 15.684 1.00 44.09 83 GLU A O 1
#

Secondary structure (DSSP, 8-state):
--TTGGGS---HHHHHHHHHHHHTTT--HHHHHHHHHHHHHHHHHTT-HHHHHHHHHHHHHH-TT-TTHHHHHHHHHHHHS--